Protein AF-A0A7C2A3N1-F1 (afdb_monomer)

Structure (mmCIF, N/CA/C/O backbone):
data_AF-A0A7C2A3N1-F1
#
_entry.id   AF-A0A7C2A3N1-F1
#
loop_
_atom_site.group_PDB
_atom_site.id
_atom_site.type_symbol
_atom_site.label_atom_id
_atom_site.label_alt_id
_atom_site.label_comp_id
_atom_site.label_asym_id
_atom_site.label_entity_id
_atom_site.label_seq_id
_atom_site.pdbx_PDB_ins_code
_atom_site.Cartn_x
_atom_site.Cartn_y
_atom_site.Cartn_z
_atom_site.occupancy
_atom_site.B_iso_or_equiv
_atom_site.auth_seq_id
_atom_site.auth_comp_id
_atom_site.auth_asym_id
_atom_site.auth_atom_id
_atom_site.pdbx_PDB_model_num
ATOM 1 N N . MET A 1 1 ? 34.943 28.093 -32.032 1.00 49.50 1 MET A N 1
ATOM 2 C CA . MET A 1 1 ? 33.944 29.050 -31.493 1.00 49.50 1 MET 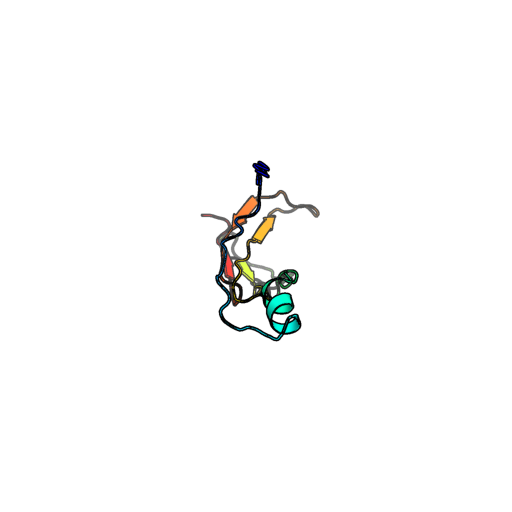A CA 1
ATOM 3 C C . MET A 1 1 ? 32.564 28.414 -31.555 1.00 49.50 1 MET A C 1
ATOM 5 O O . MET A 1 1 ? 32.282 27.812 -32.581 1.00 49.50 1 MET A O 1
ATOM 9 N N . LYS A 1 2 ? 31.735 28.637 -30.515 1.00 35.91 2 LYS A N 1
ATOM 10 C CA . LYS A 1 2 ? 30.380 28.087 -30.243 1.00 35.91 2 LYS A CA 1
ATOM 11 C C . LYS A 1 2 ? 30.423 26.706 -29.557 1.00 35.91 2 LYS A C 1
ATOM 13 O O . LYS A 1 2 ? 31.016 25.801 -30.113 1.00 35.91 2 LYS A O 1
ATOM 18 N N . LYS A 1 3 ? 29.843 26.471 -28.374 1.00 33.88 3 LYS A N 1
ATOM 19 C CA . LYS A 1 3 ? 28.935 27.242 -27.497 1.00 33.88 3 LYS A CA 1
ATOM 20 C C . LYS A 1 3 ? 29.048 26.659 -26.074 1.00 33.88 3 LYS A C 1
ATOM 22 O O . LYS A 1 3 ? 29.002 25.443 -25.940 1.00 33.88 3 LYS A O 1
ATOM 27 N N . LEU A 1 4 ? 29.118 27.499 -25.038 1.00 37.78 4 LEU A N 1
ATOM 28 C CA . LEU A 1 4 ? 28.608 27.112 -23.719 1.00 37.78 4 LEU A CA 1
ATOM 29 C C . LEU A 1 4 ? 27.099 27.386 -23.722 1.00 37.78 4 LEU A C 1
ATOM 31 O O . LEU A 1 4 ? 26.693 28.522 -23.962 1.00 37.78 4 LEU A O 1
ATOM 35 N N . LEU A 1 5 ? 26.286 26.361 -23.470 1.00 32.66 5 LEU A N 1
ATOM 36 C CA . LEU A 1 5 ? 24.928 26.532 -22.959 1.00 32.66 5 LEU A CA 1
ATOM 37 C C . LEU A 1 5 ? 24.807 25.741 -21.656 1.00 32.66 5 LEU A C 1
ATOM 39 O O . LEU A 1 5 ? 24.790 24.514 -21.644 1.00 32.66 5 LEU A O 1
ATOM 43 N N . THR A 1 6 ? 24.740 26.493 -20.567 1.00 42.28 6 THR A N 1
ATOM 44 C CA . THR A 1 6 ? 24.355 26.062 -19.228 1.00 42.28 6 THR A CA 1
ATOM 45 C C . THR A 1 6 ? 22.897 25.602 -19.255 1.00 42.28 6 THR A C 1
ATOM 47 O O . THR A 1 6 ? 22.028 26.373 -19.654 1.00 42.28 6 THR A O 1
ATOM 50 N N . THR A 1 7 ? 22.614 24.370 -18.828 1.00 36.12 7 THR A N 1
ATOM 51 C CA . THR A 1 7 ? 21.247 23.915 -18.525 1.00 36.12 7 THR A CA 1
ATOM 52 C C . THR A 1 7 ? 21.220 23.446 -17.078 1.00 36.12 7 THR A C 1
ATOM 54 O O . THR A 1 7 ? 21.935 22.521 -16.703 1.00 36.12 7 THR A O 1
ATOM 57 N N . ILE A 1 8 ? 20.430 24.138 -16.262 1.00 34.50 8 ILE A N 1
ATOM 58 C CA . ILE A 1 8 ? 20.171 23.813 -14.862 1.00 34.50 8 ILE A CA 1
ATOM 59 C C . ILE A 1 8 ? 19.158 22.665 -14.861 1.00 34.50 8 ILE A C 1
ATOM 61 O O . ILE A 1 8 ? 17.997 22.877 -15.200 1.00 34.50 8 ILE A O 1
ATOM 65 N N . TYR A 1 9 ? 19.588 21.452 -14.510 1.00 34.66 9 TYR A N 1
ATOM 66 C CA . TYR A 1 9 ? 18.672 20.348 -14.224 1.00 34.66 9 TYR A CA 1
ATOM 67 C C . TYR A 1 9 ? 18.279 20.409 -12.748 1.00 34.66 9 TYR A C 1
ATOM 69 O O . TYR A 1 9 ? 19.009 19.944 -11.876 1.00 34.66 9 TYR A O 1
ATOM 77 N N . ALA A 1 10 ? 17.115 20.986 -12.469 1.00 37.81 10 ALA A N 1
ATOM 78 C CA . ALA A 1 10 ? 16.369 20.660 -11.265 1.00 37.81 10 ALA A CA 1
ATOM 79 C C . ALA A 1 10 ? 15.409 19.516 -11.630 1.00 37.81 10 ALA A C 1
ATOM 81 O O . ALA A 1 10 ? 14.457 19.730 -12.373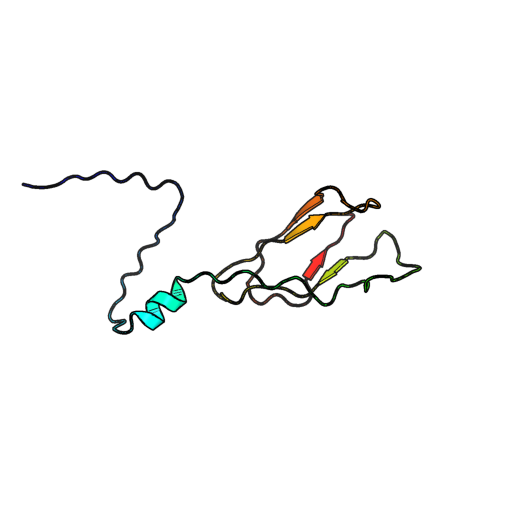 1.00 37.81 10 ALA A O 1
ATOM 82 N N . GLY A 1 11 ? 15.681 18.300 -11.147 1.00 36.56 11 GLY A N 1
ATOM 83 C CA . GLY A 1 11 ? 14.640 17.275 -10.995 1.00 36.56 11 GLY A CA 1
ATOM 84 C C . GLY A 1 11 ? 14.601 16.072 -11.945 1.00 36.56 11 GLY A C 1
ATOM 85 O O . GLY A 1 11 ? 13.693 15.268 -11.787 1.00 36.56 11 GLY A O 1
ATOM 86 N N . LEU A 1 12 ? 15.549 15.864 -12.864 1.00 37.44 12 LEU A N 1
ATOM 87 C CA . LEU A 1 12 ? 15.667 14.577 -13.571 1.00 37.44 12 LEU A CA 1
ATOM 88 C C . LEU A 1 12 ? 17.110 14.084 -13.512 1.00 37.44 12 LEU A C 1
ATOM 90 O O . LEU A 1 12 ? 18.004 14.684 -14.108 1.00 37.44 12 LEU A O 1
ATOM 94 N N . VAL A 1 13 ? 17.335 12.969 -12.818 1.00 34.66 13 VAL A N 1
ATOM 95 C CA . VAL A 1 13 ? 18.548 12.167 -12.987 1.00 34.66 13 VAL A CA 1
ATOM 96 C C . VAL A 1 13 ? 18.459 11.529 -14.373 1.00 34.66 13 VAL A C 1
ATOM 98 O O . VAL A 1 13 ? 18.012 10.400 -14.534 1.00 34.66 13 VAL A O 1
ATOM 101 N N . LEU A 1 14 ? 18.859 12.274 -15.403 1.00 41.16 14 LEU A N 1
ATOM 102 C CA . LEU A 1 14 ? 19.220 11.694 -16.689 1.00 41.16 14 LEU A CA 1
ATOM 103 C C . LEU A 1 14 ? 20.569 10.990 -16.486 1.00 41.16 14 LEU A C 1
ATOM 105 O O . LEU A 1 14 ? 21.633 11.559 -16.726 1.00 41.16 14 LEU A O 1
ATOM 109 N N . MET A 1 15 ? 20.533 9.755 -15.984 1.00 37.62 15 MET A N 1
ATOM 110 C CA . MET A 1 15 ? 21.685 8.866 -16.081 1.00 37.62 15 MET A CA 1
ATOM 111 C C . MET A 1 15 ? 21.801 8.470 -17.553 1.00 37.62 15 MET A C 1
ATOM 113 O O . MET A 1 15 ? 21.021 7.677 -18.075 1.00 37.62 15 MET A O 1
ATOM 117 N N . SER A 1 16 ? 22.738 9.101 -18.251 1.00 44.22 16 SER A N 1
ATOM 118 C CA . SER A 1 16 ? 23.056 8.826 -19.646 1.00 44.22 16 SER A CA 1
ATOM 119 C C . SER A 1 16 ? 23.445 7.356 -19.828 1.00 44.22 16 SER A C 1
ATOM 121 O O . SER A 1 16 ? 24.542 6.956 -19.435 1.00 44.22 16 SER A O 1
ATOM 123 N N . LEU A 1 17 ? 22.588 6.558 -20.461 1.00 41.09 17 LEU A N 1
ATOM 124 C CA . LEU A 1 17 ? 23.017 5.312 -21.084 1.00 41.09 17 LEU A CA 1
ATOM 125 C C . LEU A 1 17 ? 23.593 5.636 -22.467 1.00 41.09 17 LEU A C 1
ATOM 127 O O . LEU A 1 17 ? 22.910 6.157 -23.349 1.00 41.09 17 LEU A O 1
ATOM 131 N N . LEU A 1 18 ? 24.876 5.324 -22.646 1.00 42.41 18 LEU A N 1
ATOM 132 C CA . LEU A 1 18 ? 25.479 5.086 -23.954 1.00 42.41 18 LEU A CA 1
ATOM 133 C C . LEU A 1 18 ? 24.743 3.899 -24.592 1.00 42.41 18 LEU A C 1
ATOM 135 O O . LEU A 1 18 ? 25.096 2.750 -24.340 1.00 42.41 18 LEU A O 1
ATOM 139 N N . PHE A 1 19 ? 23.708 4.145 -25.396 1.00 49.03 19 PHE A N 1
ATOM 140 C CA . PHE A 1 19 ? 23.113 3.074 -26.191 1.00 49.03 19 PHE A CA 1
ATOM 141 C C . PHE A 1 19 ? 24.002 2.798 -27.399 1.00 49.03 19 PHE A C 1
ATOM 143 O O . PHE A 1 19 ? 23.929 3.468 -28.427 1.00 49.03 19 PHE A O 1
ATOM 150 N N . ALA A 1 20 ? 24.853 1.784 -27.269 1.00 45.06 20 ALA A N 1
ATOM 151 C CA . ALA A 1 20 ? 25.347 1.068 -28.428 1.00 45.06 20 ALA A CA 1
ATOM 152 C C . ALA A 1 20 ? 24.164 0.293 -29.044 1.00 45.06 20 ALA A C 1
ATOM 154 O O . ALA A 1 20 ? 23.746 -0.726 -28.505 1.00 45.06 20 ALA A O 1
ATOM 155 N N . GLY A 1 21 ? 23.616 0.798 -30.153 1.00 53.94 21 GLY A N 1
ATOM 156 C CA . GLY A 1 21 ? 22.877 -0.012 -31.129 1.00 53.94 21 GLY A CA 1
ATOM 157 C C . GLY A 1 21 ? 21.473 -0.490 -30.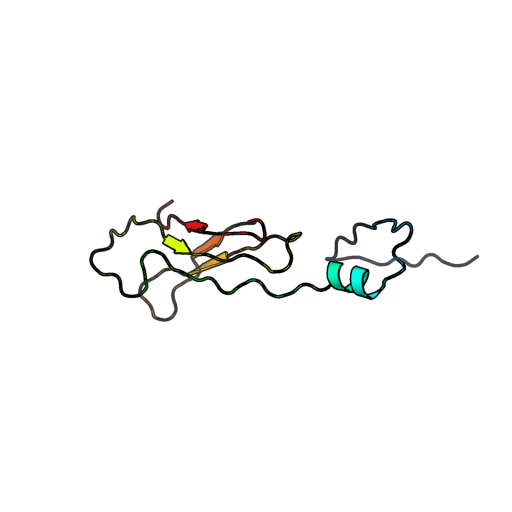750 1.00 53.94 21 GLY A C 1
ATOM 158 O O . GLY A 1 21 ? 21.182 -1.670 -30.917 1.00 53.94 21 GLY A O 1
ATOM 159 N N . VAL A 1 22 ? 20.580 0.398 -30.301 1.00 55.53 22 VAL A N 1
ATOM 160 C CA . VAL A 1 22 ? 19.138 0.087 -30.286 1.00 55.53 22 VAL A CA 1
ATOM 161 C C . VAL A 1 22 ? 18.462 0.850 -31.427 1.00 55.53 22 VAL A C 1
ATOM 163 O O . VAL A 1 22 ? 18.120 2.019 -31.276 1.00 55.53 22 VAL A O 1
ATOM 166 N N . ASP A 1 23 ? 18.292 0.189 -32.576 1.00 63.88 23 ASP A N 1
ATOM 167 C CA . ASP A 1 23 ? 17.627 0.749 -33.769 1.00 63.88 23 ASP A CA 1
ATOM 168 C C . ASP A 1 23 ? 16.096 0.853 -33.612 1.00 63.88 23 ASP A C 1
ATOM 170 O O . ASP A 1 23 ? 15.412 1.459 -34.439 1.00 63.88 23 ASP A O 1
ATOM 174 N N . ASP A 1 24 ? 15.536 0.279 -32.542 1.00 68.06 24 ASP A N 1
ATOM 175 C CA . ASP A 1 24 ? 14.100 0.299 -32.281 1.00 68.06 24 ASP A CA 1
ATOM 176 C C . ASP A 1 24 ? 13.720 1.411 -31.298 1.00 68.06 24 ASP A C 1
ATOM 178 O O . ASP A 1 24 ? 13.695 1.242 -30.076 1.00 68.06 24 ASP A O 1
ATOM 182 N N . ILE A 1 25 ? 13.361 2.564 -31.858 1.00 62.16 25 ILE A N 1
ATOM 183 C CA . ILE A 1 25 ? 12.854 3.714 -31.105 1.00 62.16 25 ILE A CA 1
ATOM 184 C C . ILE A 1 25 ? 11.601 3.383 -30.279 1.00 62.16 25 ILE A C 1
ATOM 186 O O . ILE A 1 25 ? 11.327 4.080 -29.305 1.00 62.16 25 ILE A O 1
ATOM 190 N N . ASN A 1 26 ? 10.838 2.340 -30.631 1.00 64.00 26 ASN A N 1
ATOM 191 C CA . ASN A 1 26 ? 9.659 1.925 -29.871 1.00 64.00 26 ASN A CA 1
ATOM 192 C C . ASN A 1 26 ? 10.052 1.089 -28.652 1.00 64.00 26 ASN A C 1
ATOM 194 O O . ASN A 1 26 ? 9.446 1.249 -27.593 1.00 64.00 26 ASN A O 1
ATOM 198 N N . ALA A 1 27 ? 11.096 0.264 -28.766 1.00 58.06 27 ALA A N 1
ATOM 199 C CA . ALA A 1 27 ? 11.690 -0.425 -27.624 1.00 58.06 27 ALA A CA 1
ATOM 200 C C . ALA A 1 27 ? 12.311 0.579 -26.643 1.00 58.06 27 ALA A C 1
ATOM 202 O O . ALA A 1 27 ? 12.075 0.486 -25.443 1.00 58.06 27 ALA A O 1
ATOM 203 N N . VAL A 1 28 ? 13.011 1.599 -27.150 1.00 60.31 28 VAL A N 1
ATOM 204 C CA . VAL A 1 28 ? 13.530 2.705 -26.328 1.00 60.31 28 VAL A CA 1
ATOM 205 C C . VAL A 1 28 ? 12.382 3.484 -25.679 1.00 60.31 28 VAL A C 1
ATOM 207 O O . VAL A 1 28 ? 12.414 3.730 -24.480 1.00 60.31 28 VAL A O 1
ATOM 210 N N . LYS A 1 29 ? 11.321 3.816 -26.426 1.00 59.88 29 LYS A N 1
ATOM 211 C CA . LYS A 1 29 ? 10.143 4.512 -25.888 1.00 59.88 29 LYS A CA 1
ATOM 212 C C . LYS A 1 29 ? 9.437 3.717 -24.786 1.00 59.88 29 LYS A C 1
ATOM 214 O O . LYS A 1 29 ? 8.969 4.333 -23.839 1.00 59.88 29 LYS A O 1
ATOM 219 N N . LYS A 1 30 ? 9.392 2.383 -24.877 1.00 57.53 30 LYS A N 1
ATOM 220 C CA . LYS A 1 30 ? 8.838 1.518 -23.825 1.00 57.53 30 LYS A CA 1
ATOM 221 C C . LYS A 1 30 ? 9.672 1.536 -22.539 1.00 57.53 30 LYS A C 1
ATOM 223 O O . LYS A 1 30 ? 9.107 1.404 -21.472 1.00 57.53 30 LYS A O 1
ATOM 228 N N . ILE A 1 31 ? 10.987 1.731 -22.624 1.00 60.62 31 ILE A N 1
ATOM 229 C CA . ILE A 1 31 ? 11.866 1.808 -21.441 1.00 60.62 31 ILE A CA 1
ATOM 230 C C . ILE A 1 31 ? 11.714 3.159 -20.705 1.00 60.62 31 ILE A C 1
ATOM 232 O O . ILE A 1 31 ? 12.138 3.283 -19.563 1.00 60.62 31 ILE A O 1
ATOM 236 N N . TYR A 1 32 ? 11.112 4.172 -21.342 1.00 65.0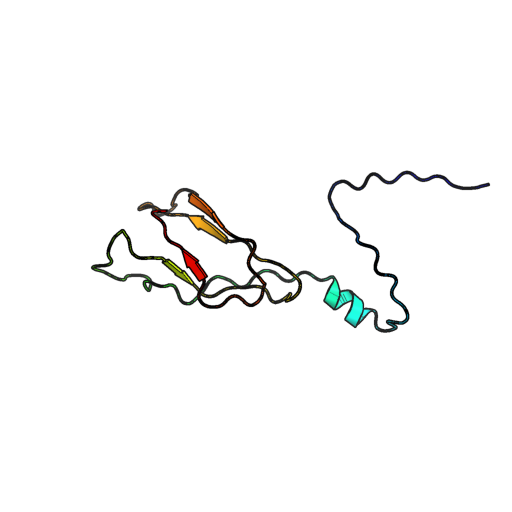6 32 TYR A N 1
ATOM 237 C CA . TYR A 1 32 ? 10.962 5.5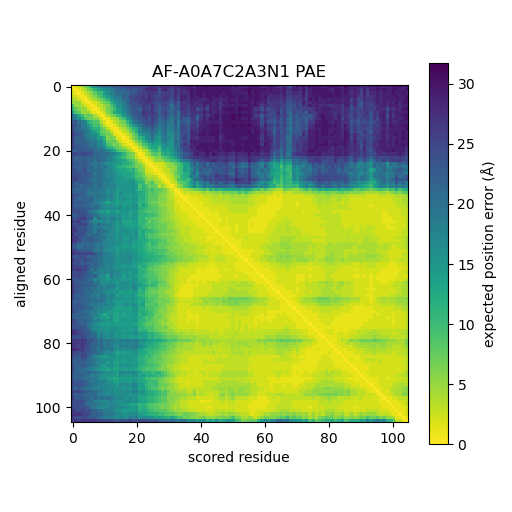27 -20.787 1.00 65.06 32 TYR A CA 1
ATOM 238 C C . TYR A 1 32 ? 9.510 5.992 -20.616 1.00 65.06 32 TYR A C 1
ATOM 240 O O . TYR A 1 32 ? 9.286 7.133 -20.205 1.00 65.06 32 TYR A O 1
ATOM 248 N N . LEU A 1 33 ? 8.524 5.173 -20.984 1.00 78.19 33 LEU A N 1
ATOM 249 C CA . LEU A 1 33 ? 7.118 5.491 -20.775 1.00 78.19 33 LEU A CA 1
ATOM 250 C C . LEU A 1 33 ? 6.695 4.893 -19.440 1.00 78.19 33 LEU A C 1
ATOM 252 O O . LEU A 1 33 ? 6.480 3.695 -19.374 1.00 78.19 33 LEU A O 1
ATOM 256 N N . ASN A 1 34 ? 6.582 5.745 -18.425 1.00 83.38 34 ASN A N 1
ATOM 257 C CA . ASN A 1 34 ? 6.087 5.345 -17.116 1.00 83.38 34 ASN A CA 1
ATOM 258 C C . ASN A 1 34 ? 4.562 5.174 -17.153 1.00 83.38 34 ASN A C 1
ATOM 260 O O . ASN A 1 34 ? 3.823 6.153 -17.331 1.00 83.38 34 ASN A O 1
ATOM 264 N N . ASP A 1 35 ? 4.110 3.947 -16.968 1.00 89.94 35 ASP A N 1
ATOM 265 C CA . ASP A 1 35 ? 2.735 3.580 -16.697 1.00 89.94 35 ASP A CA 1
ATOM 266 C C . ASP A 1 35 ? 2.389 3.871 -15.217 1.00 89.94 35 ASP A C 1
ATOM 268 O O . ASP A 1 35 ? 3.258 4.038 -14.362 1.00 89.94 35 ASP A O 1
ATOM 272 N N . PRO A 1 36 ? 1.105 4.062 -14.874 1.00 91.44 36 PRO A N 1
ATOM 273 C CA . PRO A 1 36 ? 0.717 4.250 -13.482 1.00 91.44 36 PRO A CA 1
ATOM 274 C C . PRO A 1 36 ? 0.827 2.933 -12.686 1.00 91.44 36 PRO A C 1
ATOM 276 O O . PRO A 1 36 ? 0.501 1.870 -13.232 1.00 91.44 36 PRO A O 1
ATOM 279 N N . PRO A 1 37 ? 1.113 3.003 -11.369 1.00 94.25 37 PRO A N 1
ATOM 280 C CA . PRO A 1 37 ? 1.077 1.838 -10.497 1.00 94.25 37 PRO A CA 1
ATOM 281 C C . PRO A 1 37 ? -0.269 1.120 -10.527 1.00 94.25 37 PRO A C 1
ATOM 283 O O . PRO A 1 37 ? -1.335 1.716 -10.728 1.00 94.25 37 PRO A O 1
ATOM 286 N N . HIS A 1 38 ? -0.239 -0.176 -10.241 1.00 94.00 38 HIS A N 1
ATOM 287 C CA . HIS A 1 38 ? -1.448 -0.952 -10.034 1.00 94.00 38 HIS A CA 1
ATOM 288 C C . HIS A 1 38 ? -2.220 -0.441 -8.815 1.00 94.00 38 HIS A C 1
ATOM 290 O O . HIS A 1 38 ? -1.660 -0.182 -7.748 1.00 94.00 38 HIS A O 1
ATOM 296 N N . ILE A 1 39 ? -3.544 -0.351 -8.962 1.00 95.38 39 ILE A N 1
ATOM 297 C CA . ILE A 1 39 ? -4.435 -0.070 -7.836 1.00 95.38 39 ILE A CA 1
ATOM 298 C C . ILE A 1 39 ? -4.265 -1.197 -6.799 1.00 95.38 39 ILE A C 1
ATOM 300 O O . ILE A 1 39 ? -4.377 -2.369 -7.180 1.00 95.38 39 ILE A O 1
ATOM 304 N N . PRO A 1 40 ? -4.035 -0.879 -5.508 1.00 95.94 40 PRO A N 1
ATOM 305 C CA . PRO A 1 40 ? -3.983 -1.881 -4.450 1.00 95.94 40 PRO A CA 1
ATOM 306 C C . PRO A 1 40 ? -5.208 -2.802 -4.456 1.00 95.94 40 PRO A C 1
ATOM 308 O O . PRO A 1 40 ? -6.343 -2.344 -4.600 1.00 95.94 40 PRO A O 1
ATOM 311 N N . SER A 1 41 ? -4.994 -4.103 -4.279 1.00 96.62 41 SER A N 1
ATOM 312 C CA . SER A 1 41 ? -6.052 -5.116 -4.363 1.00 96.62 41 SER A CA 1
ATOM 313 C C . SER A 1 41 ? -5.906 -6.207 -3.300 1.00 96.62 41 SER A C 1
ATOM 315 O O . SER A 1 41 ? -4.936 -6.232 -2.548 1.00 96.62 41 SER A O 1
ATOM 317 N N . ASN A 1 42 ? -6.900 -7.097 -3.201 1.00 97.12 42 ASN A N 1
ATOM 318 C CA . ASN A 1 42 ? -6.918 -8.227 -2.260 1.00 97.12 42 ASN A CA 1
ATOM 319 C C . ASN A 1 42 ? -6.603 -7.841 -0.798 1.00 97.12 42 ASN A C 1
ATOM 321 O O . ASN A 1 42 ? -5.698 -8.434 -0.192 1.00 97.12 42 ASN A O 1
ATOM 325 N N . PRO A 1 43 ? -7.338 -6.862 -0.229 1.00 97.25 43 PRO A N 1
ATOM 326 C CA . PRO A 1 43 ? -7.073 -6.362 1.109 1.00 97.25 43 PRO A CA 1
ATOM 327 C C . PRO A 1 43 ? -7.201 -7.475 2.147 1.00 97.25 43 PRO A C 1
ATOM 329 O O . PRO A 1 43 ? -8.078 -8.340 2.064 1.00 97.25 43 PRO A O 1
ATOM 332 N N . GLN A 1 44 ? -6.336 -7.421 3.146 1.00 96.81 44 GLN A N 1
ATOM 333 C CA . GLN A 1 44 ? -6.364 -8.278 4.311 1.00 96.81 44 GLN A CA 1
ATOM 334 C C . GLN A 1 44 ? -6.206 -7.408 5.560 1.00 96.81 44 GLN A C 1
ATOM 336 O O . GLN A 1 44 ? -5.224 -6.687 5.647 1.00 96.81 44 GLN A O 1
ATOM 341 N N . PRO A 1 45 ? -7.136 -7.448 6.523 1.00 96.62 45 PRO A N 1
ATOM 342 C CA . PRO A 1 45 ? -8.431 -8.127 6.472 1.00 96.62 45 PRO A CA 1
ATOM 343 C C . PRO A 1 45 ? -9.301 -7.680 5.288 1.00 96.62 45 PRO A C 1
ATOM 345 O O . PRO A 1 45 ? -9.168 -6.567 4.781 1.00 96.62 45 PRO A O 1
ATOM 348 N N . VAL A 1 46 ? -10.201 -8.558 4.839 1.00 97.44 46 VAL A N 1
ATOM 349 C CA . VAL A 1 46 ? -11.130 -8.231 3.747 1.00 97.44 46 VAL A CA 1
ATOM 350 C C . VAL A 1 46 ? -12.065 -7.109 4.199 1.00 97.44 46 VAL A C 1
ATOM 352 O O . VAL A 1 46 ? -12.457 -7.055 5.369 1.00 97.44 46 VAL A O 1
ATOM 355 N N . ASN A 1 47 ? -12.447 -6.221 3.280 1.00 95.00 47 ASN A N 1
ATOM 356 C CA . ASN A 1 47 ? -13.394 -5.149 3.573 1.00 95.00 47 ASN A CA 1
ATOM 357 C C . ASN A 1 47 ? -14.676 -5.693 4.239 1.00 95.00 47 ASN A C 1
ATOM 359 O O . ASN A 1 47 ? -15.255 -6.672 3.771 1.00 95.00 47 ASN A O 1
ATOM 363 N N . GLY A 1 48 ? -15.110 -5.054 5.328 1.00 94.62 48 GLY A N 1
ATOM 364 C CA . GLY A 1 48 ? -16.277 -5.474 6.111 1.00 94.62 48 GLY A CA 1
ATOM 365 C C . GLY A 1 48 ? -16.024 -6.598 7.123 1.00 94.62 48 GLY A C 1
ATOM 366 O O . GLY A 1 48 ? -16.979 -7.067 7.741 1.00 94.62 48 GLY A O 1
ATOM 367 N N . SER A 1 49 ? -14.775 -7.032 7.322 1.00 96.62 49 SER A N 1
ATOM 368 C CA . SER A 1 49 ? -14.439 -7.999 8.376 1.00 96.62 49 SER A CA 1
ATOM 369 C C . SER A 1 49 ? -14.832 -7.474 9.762 1.00 96.62 49 SER A C 1
ATOM 371 O O . SER A 1 49 ? -14.544 -6.333 10.118 1.00 96.62 49 SER A O 1
ATOM 373 N N . THR A 1 50 ? -15.462 -8.328 10.566 1.00 96.38 50 THR A N 1
ATOM 374 C CA . THR A 1 50 ? -15.816 -8.057 11.969 1.00 96.38 50 THR A CA 1
ATOM 375 C C . THR A 1 50 ? -14.937 -8.874 12.910 1.00 96.38 50 THR A C 1
ATOM 377 O O . THR A 1 50 ? -14.425 -9.914 12.504 1.00 96.38 50 THR A O 1
ATOM 380 N N . ASN A 1 51 ? -14.828 -8.471 14.181 1.00 95.62 51 ASN A N 1
ATOM 381 C CA . ASN A 1 51 ? -14.008 -9.159 15.194 1.00 95.62 51 ASN A CA 1
ATOM 382 C C . ASN A 1 51 ? -12.523 -9.281 14.800 1.00 95.62 51 ASN A C 1
ATOM 384 O O . ASN A 1 51 ? -11.870 -10.277 15.099 1.00 95.62 51 ASN A O 1
ATOM 388 N N . VAL A 1 52 ? -12.007 -8.265 14.110 1.00 94.44 52 VAL A N 1
ATOM 389 C CA . VAL A 1 52 ? -10.586 -8.121 13.793 1.00 94.44 52 VAL A CA 1
ATOM 390 C C . VAL A 1 52 ? -9.899 -7.443 14.975 1.00 94.44 52 VAL A C 1
ATOM 392 O O . VAL A 1 52 ? -10.393 -6.431 15.473 1.00 94.44 52 VAL A O 1
ATOM 395 N N . ASP A 1 53 ? -8.770 -7.993 15.416 1.00 93.44 53 ASP A N 1
ATOM 396 C CA . ASP A 1 53 ? -7.955 -7.377 16.461 1.00 93.44 53 ASP A CA 1
ATOM 397 C C . ASP A 1 53 ? -7.384 -6.033 15.966 1.00 93.44 53 ASP A C 1
ATOM 399 O O . ASP A 1 53 ? -6.926 -5.937 14.826 1.00 93.44 53 ASP A O 1
ATOM 403 N N . VAL A 1 54 ? -7.388 -4.997 16.808 1.00 88.50 54 VAL A N 1
ATOM 404 C CA . VAL A 1 54 ? -6.852 -3.663 16.469 1.00 88.50 54 VAL A CA 1
ATOM 405 C C . VAL A 1 54 ? -5.348 -3.675 16.157 1.00 88.50 54 VAL A C 1
ATOM 407 O O . VAL A 1 54 ? -4.844 -2.748 15.524 1.00 88.50 54 VAL A O 1
ATOM 410 N N . TYR A 1 55 ? -4.645 -4.732 16.566 1.00 88.56 55 TYR A N 1
ATOM 411 C CA . TYR A 1 55 ? -3.237 -4.996 16.287 1.00 88.56 55 TYR A CA 1
ATOM 412 C C . TYR A 1 55 ? -3.003 -5.856 15.043 1.00 88.56 55 TYR A C 1
ATOM 414 O O . TYR A 1 55 ? -1.868 -6.233 14.766 1.00 88.56 55 TYR A O 1
ATOM 422 N N . THR A 1 56 ? -4.056 -6.176 14.289 1.00 93.88 56 THR A N 1
ATOM 423 C CA . THR A 1 56 ? -3.932 -6.956 13.056 1.00 93.88 56 THR A CA 1
ATOM 424 C 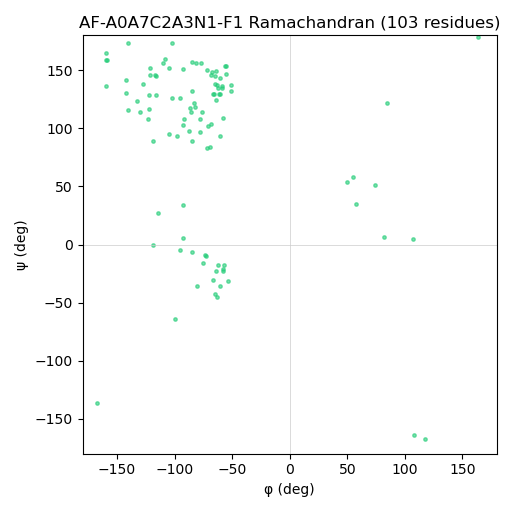C . THR A 1 56 ? -3.164 -6.167 12.000 1.00 93.88 56 THR A C 1
ATOM 426 O O . THR A 1 56 ? -3.523 -5.033 11.677 1.00 93.88 56 THR A O 1
ATOM 429 N N . ASP A 1 57 ? -2.149 -6.802 11.416 1.00 95.88 57 ASP A N 1
ATOM 430 C CA . ASP A 1 57 ? -1.464 -6.270 10.244 1.00 95.88 57 ASP A CA 1
ATOM 431 C C . ASP A 1 57 ? -2.435 -6.154 9.065 1.00 95.88 57 ASP A C 1
ATOM 433 O O . ASP A 1 57 ? -3.198 -7.074 8.749 1.00 95.88 57 ASP A O 1
ATOM 437 N N . LEU A 1 58 ? -2.371 -5.018 8.383 1.00 95.94 58 LEU A N 1
ATOM 438 C CA . LEU A 1 58 ? -3.035 -4.811 7.109 1.00 95.94 58 LEU A CA 1
ATOM 439 C C . LEU A 1 58 ? -2.187 -5.411 5.988 1.00 95.94 58 LEU A C 1
ATOM 441 O O . LEU A 1 58 ? -0.969 -5.516 6.106 1.00 95.94 58 LEU A O 1
ATOM 445 N N . GLY A 1 59 ? -2.801 -5.752 4.865 1.00 97.00 59 GLY A N 1
ATOM 446 C CA . GLY A 1 59 ? -2.070 -6.158 3.680 1.00 97.00 59 GLY A CA 1
ATOM 447 C C . GLY A 1 59 ? -2.857 -6.043 2.390 1.00 97.00 59 GLY A C 1
ATOM 448 O O . GLY A 1 59 ? -4.083 -5.983 2.403 1.00 97.00 59 GLY A O 1
ATOM 449 N N . TRP A 1 60 ? -2.135 -5.966 1.277 1.00 97.62 60 TRP A N 1
ATOM 450 C CA . TRP A 1 60 ? -2.685 -5.808 -0.071 1.00 97.62 60 TRP A CA 1
ATOM 451 C C . TRP A 1 60 ? -1.676 -6.261 -1.132 1.00 97.62 60 TRP A C 1
ATOM 453 O O . TRP A 1 60 ? -0.471 -6.306 -0.894 1.00 97.62 60 TRP A O 1
ATOM 463 N N . ASP A 1 61 ? -2.168 -6.587 -2.320 1.00 96.94 61 ASP A N 1
ATOM 464 C CA . ASP A 1 61 ? -1.359 -6.791 -3.522 1.00 96.94 61 ASP A CA 1
ATOM 465 C C . ASP A 1 61 ? -1.267 -5.466 -4.299 1.00 96.94 61 ASP A C 1
ATOM 467 O O . ASP A 1 61 ? -2.183 -4.643 -4.226 1.00 96.94 61 ASP A O 1
ATOM 471 N N . GLY A 1 62 ? -0.185 -5.236 -5.042 1.00 95.50 62 GLY A N 1
ATOM 472 C CA . GLY A 1 62 ? 0.000 -3.988 -5.786 1.00 95.50 62 GLY A CA 1
ATOM 473 C C . GLY A 1 62 ? 1.138 -4.085 -6.794 1.00 95.50 62 GLY A C 1
ATOM 474 O O . GLY A 1 62 ? 1.247 -5.088 -7.493 1.00 95.50 62 GLY A O 1
ATOM 475 N N . GLY A 1 63 ? 1.972 -3.049 -6.868 1.00 94.94 63 GLY A N 1
ATOM 476 C CA . GLY A 1 63 ? 3.108 -2.994 -7.787 1.00 94.94 63 GLY A CA 1
ATOM 477 C C . GLY A 1 63 ? 2.905 -2.031 -8.950 1.00 94.94 63 GLY A C 1
ATOM 478 O O . GLY A 1 63 ? 2.032 -1.168 -8.901 1.00 94.94 63 GLY A O 1
ATOM 479 N N . ASP A 1 64 ? 3.732 -2.180 -9.976 1.00 95.25 64 ASP A N 1
ATOM 480 C CA . ASP A 1 64 ? 3.786 -1.312 -11.150 1.00 95.25 64 ASP A CA 1
ATOM 481 C C . ASP A 1 64 ? 4.063 -2.141 -12.418 1.00 95.25 64 ASP A C 1
ATOM 483 O O . ASP A 1 64 ? 4.848 -3.097 -12.348 1.00 95.25 64 ASP A O 1
ATOM 487 N N . PRO A 1 65 ? 3.437 -1.825 -13.569 1.00 92.44 65 PRO A N 1
ATOM 488 C CA . PRO A 1 65 ? 3.824 -2.399 -14.858 1.00 92.44 65 PRO A CA 1
ATOM 489 C C . PRO A 1 65 ? 5.317 -2.227 -15.193 1.00 92.44 65 PRO A C 1
ATOM 491 O O . PRO A 1 65 ? 5.906 -3.101 -15.842 1.00 92.44 65 PRO A O 1
ATOM 494 N N . ASP A 1 66 ? 5.937 -1.140 -14.732 1.00 90.62 66 ASP A N 1
ATOM 495 C CA . ASP A 1 66 ? 7.331 -0.805 -14.985 1.00 90.62 66 ASP A CA 1
ATOM 496 C C . ASP A 1 66 ? 8.262 -1.485 -13.983 1.00 90.62 66 ASP A C 1
ATOM 498 O O . ASP A 1 66 ? 8.652 -0.956 -12.944 1.00 90.62 66 ASP A O 1
ATOM 502 N N . ILE A 1 67 ? 8.681 -2.703 -14.335 1.00 89.06 67 ILE A N 1
ATOM 503 C CA . ILE A 1 67 ? 9.454 -3.593 -13.455 1.00 89.06 67 ILE A CA 1
ATOM 504 C C . ILE A 1 67 ? 10.791 -3.011 -12.950 1.00 89.06 67 ILE A C 1
ATOM 506 O O .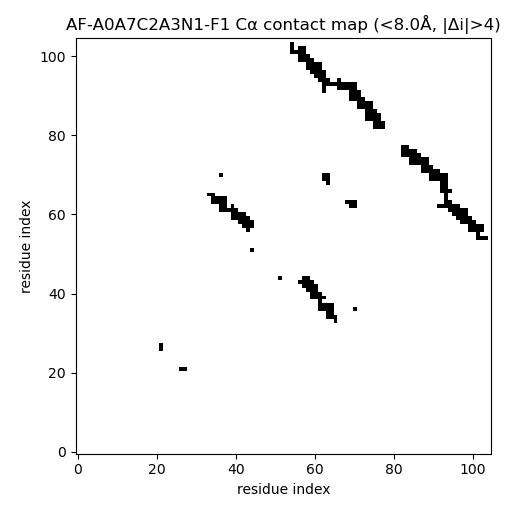 ILE A 1 67 ? 11.347 -3.502 -11.966 1.00 89.06 67 ILE A O 1
ATOM 510 N N . SER A 1 68 ? 11.337 -2.002 -13.636 1.00 87.00 68 SER A N 1
ATOM 511 C CA . SER A 1 68 ? 12.568 -1.303 -13.247 1.00 87.00 68 SER A CA 1
ATOM 512 C C . SER A 1 68 ? 12.350 -0.170 -12.243 1.00 87.00 68 SER A C 1
ATOM 514 O O . SER A 1 68 ? 13.333 0.405 -11.773 1.00 87.00 68 SER A O 1
ATOM 516 N N . GLU A 1 69 ? 11.101 0.158 -11.920 1.00 87.94 69 GLU A N 1
ATOM 517 C CA . GLU A 1 69 ? 10.739 1.229 -10.999 1.00 87.94 69 GLU A CA 1
ATOM 518 C C . GLU A 1 69 ? 10.339 0.703 -9.611 1.00 87.94 69 GLU A C 1
ATOM 520 O O . GLU A 1 69 ? 10.279 -0.502 -9.334 1.00 87.94 69 GLU A O 1
ATOM 525 N N . CYS A 1 70 ? 10.137 1.638 -8.685 1.00 93.62 70 CYS A N 1
ATOM 526 C CA . CYS A 1 70 ? 9.696 1.357 -7.328 1.00 93.62 70 CYS A CA 1
ATOM 527 C C . CYS A 1 70 ? 8.388 2.080 -7.034 1.00 93.62 70 CYS A C 1
ATOM 529 O O . CYS A 1 70 ? 8.195 3.225 -7.433 1.00 93.62 70 CYS A O 1
ATOM 531 N N . VAL A 1 71 ? 7.544 1.443 -6.228 1.00 95.25 71 VAL A N 1
ATOM 532 C CA . VAL A 1 71 ? 6.273 2.004 -5.774 1.00 95.25 71 VAL A CA 1
ATOM 533 C C . VAL A 1 71 ? 6.337 2.460 -4.324 1.00 95.25 71 VAL A C 1
ATOM 535 O O . VAL A 1 71 ? 7.064 1.905 -3.495 1.00 95.25 71 VAL A O 1
ATOM 538 N N . TYR A 1 72 ? 5.516 3.458 -4.017 1.00 96.75 72 TYR A N 1
ATOM 539 C CA . TYR A 1 72 ? 5.229 3.925 -2.667 1.00 96.75 72 TYR A CA 1
ATOM 540 C C . TYR A 1 72 ? 3.730 3.800 -2.409 1.00 96.75 72 TYR A C 1
ATOM 542 O O . TYR A 1 72 ? 2.931 3.922 -3.337 1.00 96.75 72 TYR A O 1
ATOM 550 N N . TYR A 1 73 ? 3.347 3.619 -1.148 1.00 96.06 73 TYR A N 1
ATOM 551 C CA . TYR A 1 73 ? 1.943 3.632 -0.741 1.00 96.06 73 TYR A CA 1
ATOM 552 C C . TYR A 1 73 ? 1.720 4.704 0.315 1.00 96.06 73 TYR A C 1
ATOM 554 O O . TYR A 1 73 ? 2.423 4.733 1.324 1.00 96.06 73 TYR A O 1
ATOM 562 N N . ASP A 1 74 ? 0.725 5.556 0.084 1.00 96.94 74 ASP A N 1
ATOM 563 C CA . ASP A 1 74 ? 0.200 6.461 1.100 1.00 96.94 74 ASP A CA 1
ATOM 564 C C . ASP A 1 74 ? -0.880 5.727 1.895 1.00 96.94 74 ASP A C 1
ATOM 566 O O . ASP A 1 74 ? -1.903 5.311 1.346 1.00 96.94 74 ASP A O 1
ATOM 570 N N . VAL A 1 75 ? -0.641 5.548 3.191 1.00 95.56 75 VAL A N 1
ATOM 571 C CA . VAL A 1 75 ? -1.570 4.891 4.106 1.00 95.56 75 VAL A CA 1
ATOM 572 C C . VAL A 1 75 ? -2.403 5.957 4.803 1.00 95.56 75 VAL A C 1
ATOM 574 O O . VAL A 1 75 ? -1.870 6.873 5.428 1.00 95.56 75 VAL A O 1
ATOM 577 N N . PHE A 1 76 ? -3.723 5.818 4.718 1.00 94.31 76 PHE A N 1
ATOM 578 C CA . PHE A 1 76 ? -4.688 6.632 5.450 1.00 94.31 76 PHE A CA 1
ATOM 579 C C . PHE A 1 76 ? -5.462 5.714 6.394 1.00 94.31 76 PHE A C 1
ATOM 581 O O . PHE A 1 76 ? -5.975 4.682 5.960 1.00 94.31 76 PHE A O 1
ATOM 588 N N . PHE A 1 77 ? -5.542 6.063 7.677 1.00 92.00 77 PHE A N 1
ATOM 589 C CA . PHE A 1 77 ? -6.113 5.176 8.691 1.00 92.00 77 PHE A CA 1
ATOM 590 C C . PHE A 1 77 ? -6.929 5.954 9.724 1.00 92.00 77 PHE A C 1
ATOM 592 O O . PHE A 1 77 ? -6.481 6.967 10.257 1.00 92.00 77 PHE A O 1
ATOM 599 N N . GLY A 1 78 ? -8.152 5.499 9.997 1.00 90.25 78 GLY A N 1
ATOM 600 C CA . GLY A 1 78 ? -9.065 6.151 10.932 1.00 90.25 78 GLY A CA 1
ATOM 601 C C . GLY A 1 78 ? -10.509 5.680 10.773 1.00 90.25 78 GLY A C 1
ATOM 602 O O . GLY A 1 78 ? -10.820 4.860 9.917 1.00 90.25 78 GLY A O 1
ATOM 603 N N . VAL A 1 79 ? -11.398 6.213 11.613 1.00 91.69 79 VAL A N 1
ATOM 604 C CA . VAL A 1 79 ? -12.828 5.837 11.658 1.00 91.69 79 VAL A CA 1
ATOM 605 C C . VAL A 1 79 ? -13.740 6.764 10.841 1.00 91.69 79 VAL A C 1
ATOM 607 O O . VAL A 1 79 ? -14.945 6.535 10.761 1.00 91.69 79 VAL A O 1
ATOM 610 N N . SER A 1 80 ? -13.197 7.837 10.264 1.00 94.50 80 SER A N 1
ATOM 611 C CA . SER A 1 80 ? -13.934 8.779 9.416 1.00 94.50 80 SER A CA 1
ATOM 612 C C . SER A 1 80 ? -14.013 8.298 7.966 1.00 94.50 80 SER A C 1
ATOM 614 O O . SER A 1 80 ? -13.157 7.559 7.491 1.00 94.50 80 SER A O 1
ATOM 616 N N . SER A 1 81 ? -15.014 8.784 7.225 1.00 93.12 81 SER A N 1
ATOM 617 C CA . SER A 1 81 ? -15.138 8.540 5.777 1.00 93.12 81 SER A CA 1
ATOM 618 C C . SER A 1 81 ? -13.992 9.143 4.957 1.00 93.12 81 SER A C 1
ATOM 620 O O . SER A 1 81 ? -13.715 8.679 3.857 1.00 93.12 81 SER A O 1
ATOM 622 N N . ASN A 1 82 ? -13.324 10.161 5.503 1.00 94.88 82 ASN A N 1
ATOM 623 C CA . ASN A 1 82 ? -12.055 10.687 5.018 1.00 94.88 82 ASN A CA 1
ATOM 624 C C . ASN A 1 82 ? -11.008 10.508 6.132 1.00 94.88 82 ASN A C 1
ATOM 626 O O . ASN A 1 82 ? -10.927 11.368 7.020 1.00 94.88 82 ASN A O 1
ATOM 630 N N . PRO A 1 83 ? -10.306 9.365 6.185 1.00 95.12 83 PRO A N 1
ATOM 631 C CA . PRO A 1 83 ? -9.310 9.107 7.216 1.00 95.12 83 PRO A CA 1
ATOM 632 C C . PRO A 1 83 ? -8.099 10.043 7.063 1.00 95.12 83 PRO A C 1
ATOM 634 O O . PRO A 1 83 ? -7.765 10.443 5.945 1.00 95.12 83 PRO A O 1
ATOM 637 N N . PRO A 1 84 ? -7.429 10.420 8.165 1.00 95.38 84 PRO A N 1
ATOM 638 C CA . PRO A 1 84 ? -6.199 11.198 8.088 1.00 95.38 84 PRO A CA 1
ATOM 639 C C . PRO A 1 84 ? -5.084 10.401 7.397 1.00 95.38 84 PRO A C 1
ATOM 641 O O . PRO A 1 84 ? -5.020 9.174 7.502 1.00 95.38 84 PRO A O 1
ATOM 644 N N . PHE A 1 85 ? -4.186 11.117 6.714 1.00 95.88 85 PHE A N 1
ATOM 645 C CA . PHE A 1 85 ? -2.918 10.554 6.248 1.00 95.88 85 PHE A CA 1
ATOM 646 C C . PHE A 1 85 ? -2.101 10.096 7.457 1.00 95.88 85 PHE A C 1
ATOM 648 O O . PHE A 1 85 ? -1.924 10.867 8.402 1.00 95.88 85 PHE A O 1
ATOM 655 N N . LEU A 1 86 ? -1.621 8.855 7.418 1.00 94.06 86 LEU A N 1
ATOM 656 C CA . LEU A 1 86 ? -0.812 8.263 8.475 1.00 94.06 86 LEU A CA 1
ATOM 657 C C . LEU A 1 86 ? 0.670 8.316 8.105 1.00 94.06 86 LEU A C 1
ATOM 659 O O . LEU A 1 86 ? 1.445 9.003 8.766 1.00 94.06 86 LEU A O 1
ATOM 663 N N . GLU A 1 87 ? 1.068 7.626 7.037 1.00 96.06 87 GLU A N 1
ATOM 664 C CA . GLU A 1 87 ? 2.450 7.629 6.558 1.00 96.06 87 GLU A CA 1
ATOM 665 C C . GLU A 1 87 ? 2.555 7.192 5.092 1.00 96.06 87 GLU A C 1
ATOM 667 O O . GLU A 1 87 ? 1.635 6.597 4.529 1.00 96.06 87 GLU A O 1
ATOM 672 N N . ARG A 1 88 ? 3.716 7.462 4.486 1.00 96.75 88 ARG A N 1
ATOM 673 C CA . ARG A 1 88 ? 4.119 6.897 3.196 1.00 96.75 88 ARG A CA 1
ATOM 674 C C . ARG A 1 88 ? 5.114 5.769 3.433 1.00 96.75 88 AR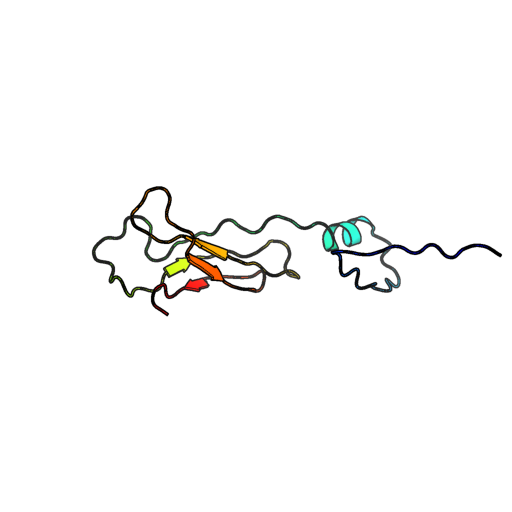G A C 1
ATOM 676 O O . ARG A 1 88 ? 6.154 6.002 4.043 1.00 96.75 88 ARG A O 1
ATOM 683 N N . ILE A 1 89 ? 4.834 4.585 2.896 1.00 95.44 89 ILE A N 1
ATOM 684 C CA . ILE A 1 89 ? 5.715 3.412 2.981 1.00 95.44 89 ILE A CA 1
ATOM 685 C C . ILE A 1 89 ? 6.340 3.063 1.625 1.00 95.44 89 ILE A C 1
ATOM 687 O O . ILE A 1 89 ? 5.797 3.402 0.571 1.00 95.44 89 ILE A O 1
ATOM 691 N N . GLY A 1 90 ? 7.484 2.377 1.665 1.00 95.00 90 GLY A N 1
ATOM 692 C CA . GLY A 1 90 ? 8.314 2.046 0.503 1.00 95.00 90 GLY A CA 1
ATOM 693 C C . GLY A 1 90 ? 9.717 2.674 0.582 1.00 95.00 90 GLY A C 1
ATOM 694 O O . GLY A 1 90 ? 10.101 3.171 1.644 1.00 95.00 90 GLY A O 1
ATOM 695 N N . PRO A 1 91 ? 10.493 2.674 -0.519 1.00 95.88 91 PRO A N 1
ATOM 696 C CA . PRO A 1 91 ? 10.139 2.126 -1.830 1.00 95.88 91 PRO A CA 1
ATOM 697 C C . PRO A 1 91 ? 10.028 0.598 -1.812 1.00 95.88 91 PRO A C 1
ATOM 699 O O . PRO A 1 91 ? 10.795 -0.078 -1.127 1.00 95.88 91 PRO A O 1
ATOM 702 N N . TYR A 1 92 ? 9.107 0.060 -2.606 1.00 94.94 92 TYR A N 1
ATOM 703 C CA . TYR A 1 92 ? 9.001 -1.371 -2.875 1.00 94.94 92 TYR A CA 1
ATOM 704 C C . TYR A 1 92 ? 9.238 -1.666 -4.362 1.00 94.94 92 TYR A C 1
ATOM 706 O O . TYR A 1 92 ? 8.821 -0.867 -5.197 1.00 94.94 92 TYR A O 1
ATOM 714 N N . PRO A 1 93 ? 9.854 -2.807 -4.721 1.00 94.06 93 PRO A N 1
ATOM 715 C CA . PRO A 1 93 ? 9.982 -3.233 -6.118 1.00 94.06 93 PRO A CA 1
ATOM 716 C C . PRO A 1 93 ? 8.632 -3.323 -6.845 1.00 94.06 93 PRO A C 1
ATOM 718 O O . PRO A 1 93 ? 7.656 -3.752 -6.248 1.00 94.06 93 PRO A O 1
ATOM 721 N N . ALA A 1 94 ? 8.566 -3.030 -8.139 1.00 93.44 94 ALA A N 1
ATOM 722 C CA . ALA A 1 94 ? 7.328 -3.061 -8.927 1.00 93.44 94 ALA A CA 1
ATOM 723 C C . ALA A 1 94 ? 6.552 -4.405 -8.952 1.00 93.44 94 ALA A C 1
ATOM 725 O O . ALA A 1 94 ? 5.361 -4.417 -9.236 1.00 93.44 94 ALA A O 1
ATOM 726 N N . ASN A 1 95 ? 7.150 -5.546 -8.596 1.00 93.44 95 ASN A N 1
ATOM 727 C CA . ASN A 1 95 ? 6.483 -6.860 -8.576 1.00 93.44 95 ASN A CA 1
ATOM 728 C C . ASN A 1 95 ? 5.861 -7.250 -7.220 1.00 93.44 95 ASN A C 1
ATOM 730 O O . ASN A 1 95 ? 5.890 -8.425 -6.844 1.00 93.44 95 ASN A O 1
ATOM 734 N N . GLN A 1 96 ? 5.335 -6.289 -6.456 1.00 91.94 96 GLN A N 1
ATOM 735 C CA . GLN A 1 96 ? 4.800 -6.577 -5.122 1.00 91.94 96 GLN A CA 1
ATOM 736 C C . GLN A 1 96 ? 3.565 -7.475 -5.139 1.00 91.94 96 GLN A C 1
ATOM 738 O O . GLN A 1 96 ? 2.533 -7.160 -5.726 1.00 91.94 96 GLN A O 1
ATOM 743 N N . THR A 1 97 ? 3.623 -8.523 -4.328 1.00 93.38 97 THR A N 1
ATOM 744 C CA . THR A 1 97 ? 2.459 -9.307 -3.916 1.00 93.38 97 THR A CA 1
ATOM 745 C C . THR A 1 97 ? 2.455 -9.384 -2.400 1.00 93.38 97 THR A C 1
ATOM 747 O O . THR A 1 97 ? 3.511 -9.624 -1.813 1.00 93.38 97 THR A O 1
ATOM 750 N N . ARG A 1 98 ? 1.287 -9.238 -1.773 1.00 95.62 98 ARG A N 1
ATOM 751 C CA . ARG A 1 98 ? 1.089 -9.360 -0.327 1.00 95.62 98 ARG A CA 1
ATOM 752 C C . ARG A 1 98 ? 2.011 -8.444 0.487 1.00 95.62 98 ARG A C 1
ATOM 754 O O . ARG A 1 98 ? 2.753 -8.905 1.350 1.00 95.62 98 ARG A O 1
ATOM 761 N N . ILE A 1 99 ? 1.935 -7.140 0.236 1.00 95.69 99 ILE A N 1
ATOM 762 C CA . ILE A 1 99 ? 2.469 -6.137 1.162 1.00 95.69 99 ILE A CA 1
ATOM 763 C C . ILE A 1 99 ? 1.772 -6.303 2.504 1.00 95.69 99 ILE A C 1
ATOM 765 O O . ILE A 1 99 ? 0.556 -6.478 2.538 1.00 95.69 99 ILE A O 1
ATOM 769 N N . THR A 1 100 ? 2.537 -6.238 3.590 1.00 95.75 100 THR A N 1
ATOM 770 C CA . THR A 1 100 ? 2.013 -6.181 4.953 1.00 95.75 100 THR A CA 1
ATOM 771 C C . THR A 1 100 ? 2.397 -4.863 5.613 1.00 95.75 100 THR A C 1
ATOM 773 O O . THR A 1 100 ? 3.471 -4.304 5.377 1.00 95.75 100 THR A O 1
ATOM 776 N N . TYR A 1 101 ? 1.495 -4.351 6.438 1.00 95.12 101 TYR A N 1
ATOM 777 C CA . TYR A 1 101 ? 1.616 -3.080 7.120 1.00 95.12 101 TYR A CA 1
ATOM 778 C C . TYR A 1 101 ? 1.078 -3.207 8.539 1.00 95.12 101 TYR A C 1
ATOM 780 O O . TYR A 1 101 ? -0.115 -3.422 8.734 1.00 95.12 101 TYR A O 1
ATOM 788 N N . ASN A 1 102 ? 1.952 -3.030 9.525 1.00 93.00 102 ASN A N 1
ATOM 789 C CA . ASN A 1 102 ? 1.542 -2.933 10.918 1.00 93.00 102 ASN A CA 1
ATOM 790 C C . ASN A 1 102 ? 1.169 -1.471 11.231 1.00 93.00 102 ASN A C 1
ATOM 792 O O . ASN A 1 102 ? 2.060 -0.619 11.194 1.00 93.00 102 ASN A O 1
ATOM 796 N N . PRO A 1 103 ? -0.101 -1.150 11.539 1.00 85.81 103 PRO A N 1
ATOM 797 C CA . PRO A 1 103 ? -0.508 0.216 11.876 1.00 85.81 103 PRO A CA 1
ATOM 798 C C . PRO A 1 103 ? -0.038 0.679 13.266 1.00 85.81 103 PRO A C 1
ATOM 800 O O . PRO A 1 103 ? -0.148 1.861 13.577 1.00 85.81 103 PRO A O 1
ATOM 803 N N . ASN A 1 104 ? 0.488 -0.226 14.096 1.00 82.62 104 ASN A N 1
ATOM 804 C CA . ASN A 1 104 ? 0.880 0.015 15.487 1.00 82.62 104 ASN A CA 1
ATOM 805 C C . ASN A 1 104 ? 2.395 -0.108 15.725 1.00 82.62 104 ASN A C 1
ATOM 807 O O . ASN A 1 104 ? 2.786 -0.491 16.827 1.00 82.62 104 ASN A O 1
ATOM 811 N N . LYS A 1 105 ? 3.227 0.133 14.702 1.00 66.44 105 LYS A N 1
ATOM 812 C CA . LYS A 1 105 ? 4.697 0.111 14.835 1.00 66.44 105 LYS A CA 1
ATOM 813 C C . LYS A 1 105 ? 5.201 0.795 16.109 1.00 66.44 105 LYS A C 1
ATOM 815 O O . LYS A 1 105 ? 4.699 1.895 16.432 1.00 66.44 105 LYS A O 1
#

Secondary structure (DSSP, 8-state):
---------SS--------S----HHHHHHHH--PPPPPPEEEESPTT--S--TTPPEEEE---S-TTSEEEEEEE-SSSSSPPEEEEEEEEETT--SEEE-TT-

Mean predicted aligned error: 11.3 Å

Foldseek 3Di:
DDDDDDDDDDDDPPPDDPDDDDPDVVVVVVLVDFDDKFDWADWPVDPPDPPDDPQDKIKTFIFGPNQVDFDKDFDFDDDDPRGDTDDIDDRDGRRGDIDIGGSPD

Solvent-accessible surface area (backbone atoms only — not comparable to full-atom values): 7038 Å² total; per-residue (Å²): 136,88,78,92,79,91,76,88,78,84,88,67,90,76,75,82,73,84,74,83,81,74,89,49,66,64,62,54,46,60,78,70,58,83,68,73,62,48,75,73,37,78,50,35,71,48,91,87,68,74,95,70,61,92,84,56,55,37,31,28,28,44,27,30,86,49,68,92,44,66,40,73,46,82,43,60,62,66,94,52,98,75,41,51,80,71,50,77,48,68,80,37,62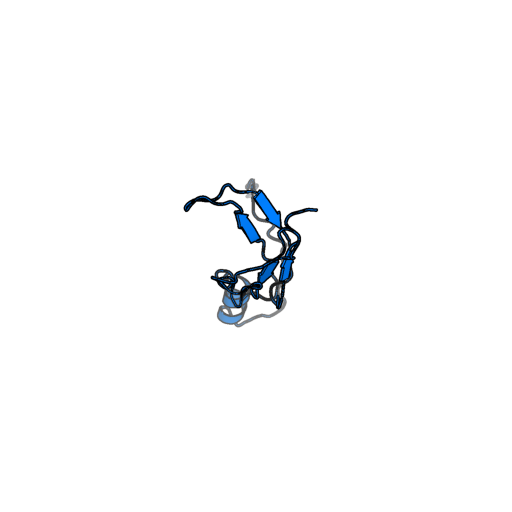,9,83,39,66,68,47,73,43,64,88,80,119

Radius of gyration: 20.65 Å; Cα contacts (8 Å, |Δi|>4): 129; chains: 1; bounding box: 50×38×50 Å

pLDDT: mean 79.3, std 22.46, range [32.66, 97.62]

Sequence (105 aa):
MKKLLTTIYAGLVLMSLLFAGVDDINAVKKIYLNDPPHIPSNPQPVNGSTNVDVYTDLGWDGGDPDISECVYYDVFFGVSSNPPFLERIGPYPANQTRITYNPNK